Protein AF-A0A2T3QNT0-F1 (afdb_monomer_lite)

Secondary structure (DSSP, 8-state):
--HHHHHHHHHHH---HHHHHHHHHHHHHH-TTT-SSEEEEETTEEEEEES--SS-SS--BEEEEEEE-GGGTTTTHHHHHHHHHHTTS-GGGB--

Radius of gyration: 13.38 Å; chains: 1; bounding box: 35×28×32 Å

Foldseek 3Di:
DAPVVLVVCCVVVVDDQLVSVVVLVVVCVVPVPRSAWDWDDHDQKIWIWGQDDPVDPHGAIDGPDIGGDPVCPPVCPVVVVVVSCPVVDDPPRHDD

Sequence (96 aa):
MKTIDFKMWQLREKPTIKKQIKRWFKLQEGAPTLWKDWDFESEGIKLLFRNYTNDISEPCLTIASVYLEDELQNQGVLKSLLKLCVRKIPLEHYCV

Structure (mmCIF, N/CA/C/O backbone):
data_AF-A0A2T3QNT0-F1
#
_entry.id   AF-A0A2T3QNT0-F1
#
loop_
_atom_site.group_PDB
_atom_site.id
_atom_site.type_symbol
_atom_site.label_atom_id
_atom_site.label_alt_id
_atom_site.label_co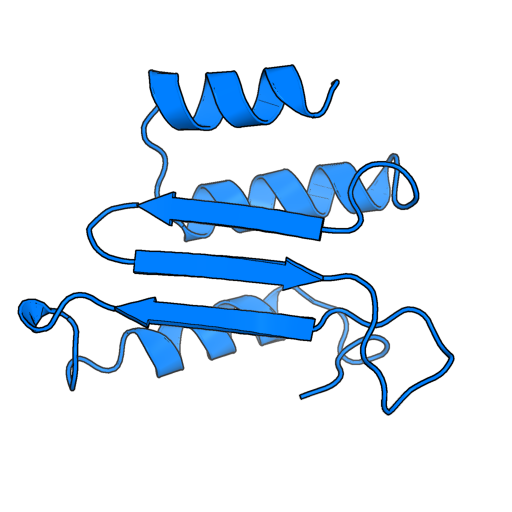mp_id
_atom_site.label_asym_id
_atom_site.label_entity_id
_atom_site.label_seq_id
_atom_site.pdbx_PDB_ins_code
_atom_site.Cartn_x
_atom_site.Cartn_y
_atom_site.Cartn_z
_atom_site.occupancy
_atom_site.B_iso_or_equiv
_atom_site.auth_seq_id
_atom_site.auth_comp_id
_atom_site.auth_asym_id
_atom_site.auth_atom_id
_atom_site.pdbx_PDB_model_num
ATOM 1 N N . MET A 1 1 ? 16.055 9.283 -3.395 1.00 64.81 1 MET A N 1
ATOM 2 C CA . MET A 1 1 ? 15.481 8.946 -2.074 1.00 64.81 1 MET A CA 1
ATOM 3 C C . MET A 1 1 ? 15.552 7.441 -1.917 1.00 64.81 1 MET A C 1
ATOM 5 O O . MET A 1 1 ? 15.119 6.747 -2.830 1.00 64.81 1 MET A O 1
ATOM 9 N N . LYS A 1 2 ? 16.165 6.944 -0.844 1.00 76.62 2 LYS A N 1
ATOM 10 C CA . LYS A 1 2 ? 16.257 5.504 -0.565 1.00 76.62 2 LYS A CA 1
ATOM 11 C C . LYS A 1 2 ? 14.953 5.020 0.079 1.00 76.62 2 LYS A C 1
ATOM 13 O O . LYS A 1 2 ? 14.209 5.821 0.643 1.00 76.62 2 LYS A O 1
ATOM 18 N N . THR A 1 3 ? 14.686 3.718 0.026 1.00 81.12 3 THR A N 1
ATOM 19 C CA . THR A 1 3 ? 13.537 3.078 0.699 1.00 81.12 3 THR A CA 1
ATOM 20 C C . THR A 1 3 ? 13.461 3.466 2.178 1.00 81.12 3 THR A C 1
ATOM 22 O O . THR A 1 3 ? 12.411 3.882 2.668 1.00 81.12 3 THR A O 1
ATOM 25 N N . ILE A 1 4 ? 14.608 3.468 2.861 1.00 85.38 4 ILE A N 1
ATOM 26 C CA . ILE A 1 4 ? 14.716 3.876 4.265 1.00 85.38 4 ILE A CA 1
ATOM 27 C C . ILE A 1 4 ? 14.236 5.312 4.518 1.00 85.38 4 ILE A C 1
ATOM 29 O O . ILE A 1 4 ? 13.551 5.555 5.507 1.00 85.38 4 ILE A O 1
ATOM 33 N N . ASP A 1 5 ? 14.494 6.251 3.604 1.00 88.81 5 ASP A N 1
ATOM 34 C CA . ASP A 1 5 ? 14.074 7.648 3.764 1.00 88.81 5 ASP A CA 1
ATOM 35 C C . ASP A 1 5 ? 12.544 7.775 3.731 1.00 88.81 5 ASP A C 1
ATOM 37 O O . ASP A 1 5 ? 11.965 8.576 4.465 1.00 88.81 5 ASP A O 1
ATOM 41 N N . PHE A 1 6 ? 11.867 6.968 2.904 1.00 89.19 6 PHE A N 1
ATOM 42 C CA . PHE A 1 6 ? 10.403 6.951 2.852 1.00 89.19 6 PHE A CA 1
ATOM 43 C C . PHE A 1 6 ? 9.801 6.337 4.108 1.00 89.19 6 PHE A C 1
ATOM 45 O O . PHE A 1 6 ? 8.847 6.894 4.649 1.00 89.19 6 PHE A O 1
ATOM 52 N N . LYS A 1 7 ? 10.378 5.240 4.614 1.00 90.06 7 LYS A N 1
ATOM 53 C CA . LYS A 1 7 ? 9.919 4.635 5.869 1.00 90.06 7 LYS A CA 1
ATOM 54 C C . LYS A 1 7 ? 10.116 5.588 7.047 1.00 90.06 7 LYS A C 1
ATOM 56 O O . LYS A 1 7 ? 9.203 5.774 7.846 1.00 90.06 7 LYS A O 1
ATOM 61 N N . MET A 1 8 ? 11.261 6.267 7.113 1.00 92.44 8 MET A N 1
ATOM 62 C CA . MET A 1 8 ? 11.515 7.296 8.124 1.00 92.44 8 MET A CA 1
ATOM 63 C C . MET A 1 8 ? 10.541 8.470 8.001 1.00 92.44 8 MET A C 1
ATOM 65 O O . MET A 1 8 ? 10.067 8.979 9.014 1.00 92.44 8 MET A O 1
ATOM 69 N N . TRP A 1 9 ? 10.194 8.877 6.779 1.00 94.00 9 TRP A N 1
ATOM 70 C CA . TRP A 1 9 ? 9.154 9.876 6.548 1.00 94.00 9 TRP A CA 1
ATOM 71 C C . TRP A 1 9 ? 7.772 9.410 7.037 1.00 94.00 9 TRP A C 1
ATOM 73 O O . TRP A 1 9 ? 7.094 10.182 7.711 1.00 94.00 9 TRP A O 1
ATOM 83 N N . GLN A 1 10 ? 7.370 8.159 6.772 1.00 93.44 10 GLN A N 1
ATOM 84 C CA . GLN A 1 10 ? 6.113 7.589 7.287 1.00 93.44 10 GLN A CA 1
ATOM 85 C C . GLN A 1 10 ? 6.068 7.622 8.823 1.00 93.44 10 GLN A C 1
ATOM 87 O O . GLN A 1 10 ? 5.060 8.028 9.396 1.00 93.44 10 GLN A O 1
ATOM 92 N N . LEU A 1 11 ? 7.165 7.243 9.486 1.00 91.94 11 LEU A N 1
ATOM 93 C CA . LEU A 1 11 ? 7.247 7.198 10.949 1.00 91.94 11 LEU A CA 1
ATOM 94 C C . LEU A 1 11 ? 7.226 8.590 11.596 1.00 91.94 11 LEU A C 1
ATOM 96 O O . LEU A 1 11 ? 6.597 8.769 12.637 1.00 91.94 11 LEU A O 1
ATOM 100 N N . ARG A 1 12 ? 7.911 9.568 10.991 1.00 94.44 12 ARG A N 1
ATOM 101 C CA . ARG A 1 12 ? 8.017 10.935 11.528 1.00 94.44 12 ARG A CA 1
ATOM 102 C C . ARG A 1 12 ? 6.748 11.745 11.306 1.00 94.44 12 ARG A C 1
ATOM 104 O O . ARG A 1 12 ? 6.229 12.338 12.241 1.00 94.44 12 ARG A O 1
ATOM 111 N N . GLU A 1 13 ? 6.254 11.757 10.073 1.00 94.38 13 GLU A N 1
ATOM 112 C CA . GLU A 1 13 ? 5.155 12.640 9.673 1.00 94.38 13 GLU A CA 1
ATOM 113 C C . GLU A 1 13 ? 3.776 12.012 9.897 1.00 94.38 13 GLU A C 1
ATOM 115 O O . GLU A 1 13 ? 2.771 12.708 9.770 1.00 94.38 13 GLU A O 1
ATOM 120 N N . LYS A 1 14 ? 3.716 10.695 10.157 1.00 92.62 14 LYS A N 1
ATOM 121 C CA . LYS A 1 14 ? 2.476 9.902 10.258 1.00 92.62 14 LYS A CA 1
ATOM 122 C C . LYS A 1 14 ? 1.434 10.298 9.191 1.00 92.62 14 LYS A C 1
ATOM 124 O O . LYS A 1 14 ? 0.293 10.628 9.509 1.00 92.62 14 LYS A O 1
ATOM 129 N N . PRO A 1 15 ? 1.827 10.342 7.906 1.00 95.12 15 PRO A N 1
ATOM 130 C CA . PRO A 1 15 ? 0.974 10.843 6.837 1.00 95.12 15 PRO A CA 1
ATOM 131 C C . PRO A 1 15 ? -0.213 9.908 6.594 1.00 95.12 15 PRO A C 1
ATOM 133 O O . PRO A 1 15 ? -0.086 8.696 6.725 1.00 95.12 15 PRO A O 1
ATOM 136 N N . THR A 1 16 ? -1.332 10.443 6.106 1.00 93.25 16 THR A N 1
ATOM 137 C CA . THR A 1 16 ? -2.475 9.609 5.697 1.00 93.25 16 THR A CA 1
ATOM 138 C C . THR A 1 16 ? -2.116 8.650 4.558 1.00 93.25 16 THR A C 1
ATOM 140 O O . THR A 1 16 ? -1.289 8.990 3.702 1.00 93.25 16 THR A O 1
ATOM 143 N N . ILE A 1 17 ? -2.801 7.501 4.465 1.00 90.81 17 ILE A N 1
ATOM 144 C CA . ILE A 1 17 ? -2.641 6.518 3.369 1.00 90.81 17 ILE A CA 1
ATOM 145 C C . ILE A 1 17 ? -2.608 7.199 1.993 1.00 90.81 17 ILE A C 1
ATOM 147 O O . ILE A 1 17 ? -1.716 6.966 1.179 1.00 90.81 17 ILE A O 1
ATOM 151 N N . LYS A 1 18 ? -3.528 8.140 1.749 1.00 89.31 18 LYS A N 1
ATOM 152 C CA . LYS A 1 18 ? -3.605 8.889 0.487 1.00 89.31 18 LYS A CA 1
ATOM 153 C C . LYS A 1 18 ? -2.334 9.685 0.179 1.00 89.31 18 LYS A C 1
ATOM 155 O O . LYS A 1 18 ? -1.939 9.769 -0.984 1.00 89.31 18 LYS A O 1
ATOM 160 N N . LYS A 1 19 ? -1.717 10.317 1.184 1.00 91.94 19 LYS A N 1
ATOM 161 C CA . LYS A 1 19 ? -0.455 11.052 1.006 1.00 91.94 19 LYS A CA 1
ATOM 162 C C . LYS A 1 19 ? 0.697 10.089 0.737 1.00 91.94 19 LYS A C 1
ATOM 164 O O . LYS A 1 19 ? 1.518 10.383 -0.130 1.00 91.94 19 LYS A O 1
ATOM 169 N N . GLN A 1 20 ? 0.730 8.954 1.433 1.00 92.69 20 GLN A N 1
ATOM 170 C CA . GLN A 1 20 ? 1.759 7.937 1.229 1.00 92.69 20 GLN A CA 1
ATOM 171 C C . GLN A 1 20 ? 1.707 7.365 -0.189 1.00 92.69 20 GLN A C 1
ATOM 173 O O . GLN A 1 20 ? 2.698 7.461 -0.906 1.00 92.69 20 GLN A O 1
ATOM 178 N N . ILE A 1 21 ? 0.536 6.900 -0.634 1.00 88.81 21 ILE A N 1
ATOM 179 C CA . ILE A 1 21 ? 0.325 6.349 -1.980 1.00 88.81 21 ILE A CA 1
ATOM 180 C C . ILE A 1 21 ? 0.745 7.357 -3.059 1.00 88.81 21 ILE A C 1
ATOM 182 O O . ILE A 1 21 ? 1.523 7.035 -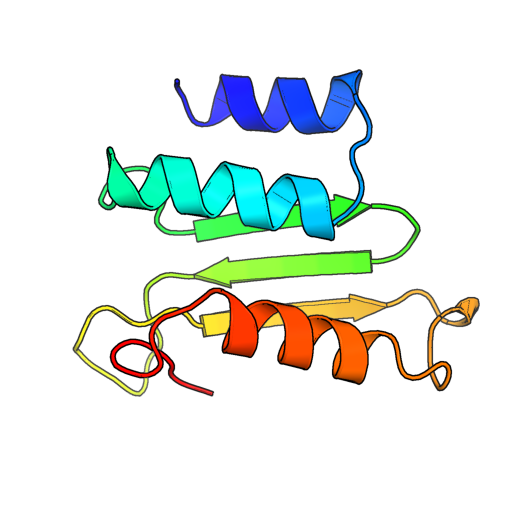3.951 1.00 88.81 21 ILE A O 1
ATOM 186 N N . LYS A 1 22 ? 0.306 8.620 -2.955 1.00 88.00 22 LYS A N 1
ATOM 187 C CA . LYS A 1 22 ? 0.697 9.672 -3.912 1.00 88.00 22 LYS A CA 1
ATOM 188 C C . LYS A 1 22 ? 2.206 9.894 -3.973 1.00 88.00 22 LYS A C 1
ATOM 190 O O . LYS A 1 22 ? 2.738 10.156 -5.048 1.00 88.00 22 LYS A O 1
ATOM 195 N N . ARG A 1 23 ? 2.881 9.884 -2.821 1.00 90.12 23 ARG A N 1
ATOM 196 C CA . ARG A 1 23 ? 4.329 10.092 -2.765 1.00 90.12 23 ARG A CA 1
ATOM 197 C C . ARG A 1 23 ? 5.062 8.888 -3.346 1.00 90.12 23 ARG A C 1
ATOM 199 O O . ARG A 1 23 ? 6.010 9.089 -4.089 1.00 90.12 23 ARG A O 1
ATOM 206 N N . TRP A 1 24 ? 4.603 7.679 -3.042 1.00 88.50 24 TRP A N 1
ATOM 207 C CA . TRP A 1 24 ? 5.160 6.442 -3.577 1.00 88.50 24 TRP A CA 1
ATOM 208 C C . TRP A 1 24 ? 5.043 6.361 -5.103 1.00 88.50 24 TRP A C 1
ATOM 210 O O . TRP A 1 24 ? 6.042 6.090 -5.758 1.00 88.50 24 TRP A O 1
ATOM 220 N N . PHE A 1 25 ? 3.900 6.736 -5.686 1.00 83.81 25 PHE A N 1
ATOM 221 C CA . PHE A 1 25 ? 3.751 6.785 -7.149 1.00 83.81 25 PHE A CA 1
ATOM 222 C C . PHE A 1 25 ? 4.780 7.681 -7.837 1.00 83.81 25 PHE A C 1
ATOM 224 O O . PHE A 1 25 ? 5.432 7.260 -8.785 1.00 83.81 25 PHE A O 1
ATOM 231 N N . LYS A 1 26 ? 5.010 8.887 -7.309 1.00 86.25 26 LYS A N 1
ATOM 232 C CA . LYS A 1 26 ? 6.048 9.784 -7.845 1.00 86.25 26 LYS A CA 1
ATOM 233 C C . LYS A 1 26 ? 7.449 9.171 -7.793 1.00 86.25 26 LYS A C 1
ATOM 235 O O . LYS A 1 26 ? 8.312 9.521 -8.589 1.00 86.25 26 LYS A O 1
ATOM 240 N N . LEU A 1 27 ? 7.705 8.302 -6.818 1.00 86.31 27 LEU A N 1
ATOM 241 C CA . LEU A 1 27 ? 8.990 7.619 -6.688 1.00 86.31 27 LEU A CA 1
ATOM 242 C C . LEU A 1 27 ? 9.099 6.439 -7.649 1.00 86.31 27 LEU A C 1
ATOM 244 O O . LEU A 1 27 ? 10.185 6.206 -8.174 1.00 86.31 27 LEU A O 1
ATOM 248 N N . GLN A 1 28 ? 7.991 5.740 -7.907 1.00 81.62 28 GLN A N 1
ATOM 249 C CA . GLN A 1 28 ? 7.926 4.728 -8.955 1.00 81.62 28 GLN A CA 1
ATOM 250 C C . GLN A 1 28 ? 8.203 5.312 -10.337 1.00 81.62 28 GLN A C 1
ATOM 252 O O . GLN A 1 28 ? 8.986 4.723 -11.068 1.00 81.62 28 GLN A O 1
ATOM 257 N N . GLU A 1 29 ? 7.639 6.474 -10.673 1.00 80.81 29 GLU A N 1
ATOM 258 C CA . GLU A 1 29 ? 7.898 7.141 -11.960 1.00 80.81 29 GLU A CA 1
ATOM 259 C C . GLU A 1 29 ? 9.398 7.414 -12.177 1.00 80.81 29 GLU A C 1
ATOM 261 O O . GLU A 1 29 ? 9.909 7.260 -13.282 1.00 80.81 29 GLU A O 1
ATOM 266 N N . GLY A 1 30 ? 10.122 7.789 -11.116 1.00 80.56 30 GLY A N 1
ATOM 267 C CA . GLY A 1 30 ? 11.552 8.099 -11.199 1.00 80.56 30 GLY A CA 1
ATOM 268 C C . GLY A 1 30 ? 12.495 6.900 -11.039 1.00 80.56 30 GLY A C 1
ATOM 269 O O . GLY A 1 30 ? 13.632 6.959 -11.500 1.00 80.56 30 GLY A O 1
ATOM 270 N N . ALA A 1 31 ? 12.073 5.836 -10.351 1.00 81.81 31 ALA A N 1
ATOM 271 C CA . ALA A 1 31 ? 12.911 4.672 -10.047 1.00 81.81 31 ALA A CA 1
ATOM 272 C C . ALA A 1 31 ? 12.066 3.390 -9.853 1.00 81.81 31 ALA A C 1
ATOM 274 O O . ALA A 1 31 ? 12.021 2.831 -8.749 1.00 81.81 31 ALA A O 1
ATOM 275 N N . PRO A 1 32 ? 11.408 2.880 -10.910 1.00 75.62 32 PRO A N 1
ATOM 276 C CA . PRO A 1 32 ? 10.402 1.816 -10.799 1.00 75.62 32 PRO A CA 1
ATOM 277 C C . PRO A 1 32 ? 10.979 0.480 -10.314 1.00 75.62 32 PRO A C 1
ATOM 279 O O . PRO A 1 32 ? 10.296 -0.305 -9.660 1.00 75.62 32 PRO A O 1
ATOM 282 N N . THR A 1 33 ? 12.262 0.221 -10.579 1.00 75.62 33 THR A N 1
ATOM 283 C CA . THR A 1 33 ? 12.958 -0.996 -10.138 1.00 75.62 33 THR A CA 1
ATOM 284 C C . THR A 1 33 ? 13.281 -1.006 -8.644 1.00 75.62 33 THR A C 1
ATOM 286 O O . THR A 1 33 ? 13.441 -2.086 -8.078 1.00 75.62 33 THR A O 1
ATOM 289 N N . LEU A 1 34 ? 13.362 0.168 -8.008 1.00 78.06 34 LEU A N 1
ATOM 290 C CA . LEU A 1 34 ? 13.636 0.320 -6.578 1.00 78.06 34 LEU A CA 1
ATOM 291 C C . LEU A 1 34 ? 12.351 0.265 -5.742 1.00 78.06 34 LEU A C 1
ATOM 293 O O . LEU A 1 34 ? 12.357 -0.254 -4.630 1.00 78.06 34 LEU A O 1
ATOM 297 N N . TRP A 1 35 ? 11.252 0.797 -6.274 1.00 79.69 35 TRP A N 1
ATOM 298 C CA . TRP A 1 35 ? 9.985 0.974 -5.559 1.00 79.69 35 TRP A CA 1
ATOM 299 C C . TRP A 1 35 ? 8.951 -0.084 -5.942 1.00 79.69 35 TRP A C 1
ATOM 301 O O . TRP A 1 35 ? 7.808 0.257 -6.223 1.00 79.69 35 TRP A O 1
ATOM 311 N N . LYS A 1 36 ? 9.350 -1.360 -5.979 1.00 74.94 36 LYS A N 1
ATOM 312 C CA . LYS A 1 36 ? 8.486 -2.454 -6.455 1.00 74.94 36 LYS A CA 1
ATOM 313 C C . LYS A 1 36 ? 7.354 -2.798 -5.493 1.00 74.94 36 LYS A C 1
ATOM 315 O O . LYS A 1 36 ? 6.201 -2.836 -5.903 1.00 74.94 36 LYS A O 1
ATOM 320 N N . ASP A 1 37 ? 7.698 -2.985 -4.226 1.00 83.75 37 ASP A N 1
ATOM 321 C CA . ASP A 1 37 ? 6.757 -3.385 -3.186 1.00 83.75 37 ASP A CA 1
ATOM 322 C C . ASP A 1 37 ? 6.791 -2.345 -2.072 1.00 83.75 37 ASP A C 1
ATOM 324 O O . ASP A 1 37 ? 7.863 -1.812 -1.762 1.00 83.75 37 ASP A O 1
ATOM 328 N N . TRP A 1 38 ? 5.638 -2.022 -1.482 1.00 90.06 38 TRP A N 1
ATOM 329 C CA . TRP A 1 38 ? 5.616 -1.094 -0.355 1.00 90.06 38 TRP A CA 1
ATOM 330 C C . TRP A 1 38 ? 4.432 -1.267 0.592 1.00 90.06 38 TRP A C 1
ATOM 332 O O . TRP A 1 38 ? 3.288 -1.429 0.162 1.00 90.06 38 TRP A O 1
ATOM 342 N N . ASP A 1 39 ? 4.733 -1.139 1.886 1.00 92.31 39 ASP A N 1
ATOM 343 C CA . ASP A 1 39 ? 3.762 -1.133 2.975 1.00 92.31 39 ASP A CA 1
ATOM 344 C C . ASP A 1 39 ? 3.298 0.289 3.313 1.00 92.31 39 ASP A C 1
ATOM 346 O O . ASP A 1 39 ? 4.093 1.190 3.625 1.00 92.31 39 ASP A O 1
ATOM 350 N N . PHE A 1 40 ? 1.985 0.475 3.328 1.00 92.44 40 PHE A N 1
ATOM 351 C CA . PHE A 1 40 ? 1.320 1.692 3.766 1.00 92.44 40 PHE A CA 1
ATOM 352 C C . PHE A 1 40 ? 0.560 1.427 5.054 1.00 92.44 40 PHE A C 1
ATOM 354 O O . PHE A 1 40 ? -0.203 0.470 5.142 1.00 92.44 40 PHE A O 1
ATOM 361 N N . GLU A 1 41 ? 0.734 2.303 6.035 1.00 93.50 41 GLU A N 1
ATOM 362 C CA . GLU A 1 41 ? 0.064 2.178 7.326 1.00 93.50 41 GLU A CA 1
ATOM 363 C C . GLU A 1 41 ? -0.317 3.552 7.862 1.00 93.50 41 GLU A C 1
ATOM 365 O O . GLU A 1 41 ? 0.510 4.467 7.874 1.00 93.50 41 GLU A O 1
ATOM 370 N N . SER A 1 42 ? -1.578 3.720 8.254 1.00 93.31 42 SER A N 1
ATOM 371 C CA . SER A 1 42 ? -2.090 4.935 8.891 1.00 93.31 42 SER A CA 1
ATOM 372 C C . SER A 1 42 ? -3.502 4.684 9.407 1.00 93.31 42 SER A C 1
ATOM 374 O O . SER A 1 42 ? -4.315 4.119 8.683 1.00 93.31 42 SER A O 1
ATOM 376 N N . GLU A 1 43 ? -3.775 5.143 10.635 1.00 90.19 43 GLU A N 1
ATOM 377 C C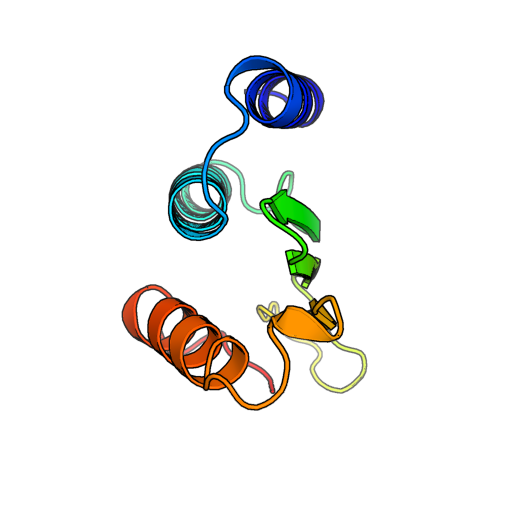A . GLU A 1 43 ? -5.129 5.210 11.218 1.00 90.19 43 GLU A CA 1
ATOM 378 C C . GLU A 1 43 ? -5.906 3.891 11.067 1.00 90.19 43 GLU A C 1
ATOM 380 O O . GLU A 1 43 ? -6.963 3.868 10.453 1.00 90.19 43 GLU A O 1
ATOM 385 N N . GLY A 1 44 ? -5.339 2.772 11.530 1.00 91.44 44 GLY A N 1
ATOM 386 C CA . GLY A 1 44 ? -6.001 1.461 11.483 1.00 91.44 44 GLY A CA 1
ATOM 387 C C . GLY A 1 44 ? -6.102 0.806 10.099 1.00 91.44 44 GLY A C 1
ATOM 388 O O . GLY A 1 44 ? -6.688 -0.266 9.959 1.00 91.44 44 GLY A O 1
ATOM 389 N N . ILE A 1 45 ? -5.507 1.409 9.066 1.00 92.31 45 ILE A N 1
ATOM 390 C CA . ILE A 1 45 ? -5.413 0.848 7.714 1.00 92.31 45 ILE A CA 1
ATOM 391 C C . ILE A 1 45 ? -3.990 0.346 7.480 1.00 92.31 45 ILE A C 1
ATOM 393 O O . ILE A 1 45 ? -3.037 1.110 7.650 1.00 92.31 45 ILE A O 1
ATOM 397 N N . LYS A 1 46 ? -3.841 -0.899 7.011 1.00 94.44 46 LYS A N 1
ATOM 398 C CA . LYS A 1 46 ? -2.567 -1.453 6.522 1.00 94.44 46 LYS A CA 1
ATOM 399 C C . LYS A 1 46 ? -2.741 -2.007 5.112 1.00 94.44 46 LYS A C 1
ATOM 401 O O . LYS A 1 46 ? -3.684 -2.750 4.850 1.00 94.44 46 LYS A O 1
ATOM 406 N N . LEU A 1 47 ? -1.844 -1.638 4.204 1.00 93.06 47 LEU A N 1
ATOM 407 C CA . LEU A 1 47 ? -1.884 -2.025 2.794 1.00 93.06 47 LEU A CA 1
ATOM 408 C C . LEU A 1 47 ? -0.505 -2.460 2.333 1.00 93.06 47 LEU A C 1
ATOM 410 O O . LEU A 1 47 ? 0.464 -1.752 2.591 1.00 93.06 47 LEU A O 1
ATOM 414 N N . LEU A 1 48 ? -0.445 -3.545 1.571 1.00 91.81 48 LEU A N 1
ATOM 415 C CA . LEU A 1 48 ? 0.761 -3.955 0.861 1.00 91.81 48 LEU A CA 1
ATOM 416 C C . LEU A 1 48 ? 0.502 -3.872 -0.636 1.00 91.81 48 LEU A C 1
ATOM 418 O O . LEU A 1 48 ? -0.402 -4.537 -1.147 1.00 91.81 48 LEU A O 1
ATOM 422 N N . PHE A 1 49 ? 1.299 -3.071 -1.336 1.00 88.62 49 PHE A N 1
ATOM 423 C CA . PHE A 1 49 ? 1.328 -3.059 -2.796 1.00 88.62 49 PHE A CA 1
ATOM 424 C C . PHE A 1 49 ? 2.534 -3.831 -3.308 1.00 88.62 49 PHE A C 1
ATOM 426 O O . PHE A 1 49 ? 3.595 -3.812 -2.680 1.00 88.62 49 PHE A O 1
ATOM 433 N N . ARG A 1 50 ? 2.360 -4.479 -4.458 1.00 85.62 50 ARG A N 1
ATOM 434 C CA . ARG A 1 50 ? 3.413 -5.177 -5.197 1.00 85.62 50 ARG A CA 1
ATOM 435 C C . ARG A 1 50 ? 3.339 -4.844 -6.676 1.00 85.62 50 ARG A C 1
ATOM 437 O O . ARG A 1 50 ? 2.253 -4.598 -7.189 1.00 85.62 50 ARG A O 1
ATOM 444 N N . ASN A 1 51 ? 4.476 -4.902 -7.355 1.00 79.50 51 ASN A N 1
ATOM 445 C CA . ASN A 1 51 ? 4.573 -4.695 -8.806 1.00 79.50 51 ASN A CA 1
ATOM 446 C C . ASN A 1 51 ? 4.513 -5.999 -9.624 1.00 79.50 51 ASN A C 1
ATOM 448 O O . ASN A 1 51 ? 4.997 -6.050 -10.758 1.00 79.50 51 ASN A O 1
ATOM 452 N N . TYR A 1 52 ? 3.981 -7.066 -9.034 1.00 79.50 52 TYR A N 1
ATOM 453 C CA . TYR A 1 52 ? 3.803 -8.358 -9.679 1.00 79.50 52 TYR A CA 1
ATOM 454 C C . TYR A 1 52 ? 2.643 -9.118 -9.033 1.00 79.50 52 TYR A C 1
ATOM 456 O O . TYR A 1 52 ? 2.307 -8.898 -7.866 1.00 79.50 52 TYR A O 1
ATOM 464 N N . THR A 1 53 ? 2.102 -10.062 -9.794 1.00 80.31 53 THR A N 1
ATOM 465 C CA . THR A 1 53 ? 1.180 -11.103 -9.338 1.00 80.31 53 THR A CA 1
ATOM 466 C C . THR A 1 53 ? 1.632 -12.449 -9.909 1.00 80.31 53 THR A C 1
ATOM 468 O O . THR A 1 53 ? 2.456 -12.493 -10.821 1.00 80.31 53 THR A O 1
ATOM 471 N N . ASN A 1 54 ? 1.129 -13.554 -9.362 1.00 80.44 54 ASN A N 1
ATOM 472 C CA . ASN A 1 54 ? 1.448 -14.894 -9.864 1.00 80.44 54 ASN A CA 1
ATOM 473 C C . ASN A 1 54 ? 0.747 -15.199 -11.197 1.00 80.44 54 ASN A C 1
ATOM 475 O O . ASN A 1 54 ? 1.194 -16.078 -11.929 1.00 80.44 54 ASN A O 1
ATOM 479 N N . ASP A 1 55 ? -0.331 -14.478 -11.505 1.00 80.50 55 ASP A N 1
ATOM 480 C CA . ASP A 1 55 ? -1.205 -14.770 -12.643 1.00 80.50 55 ASP A CA 1
ATOM 481 C C . ASP A 1 55 ? -0.801 -14.036 -13.932 1.00 80.50 55 ASP A C 1
ATOM 483 O O . ASP A 1 55 ? -1.263 -14.390 -15.015 1.00 80.50 55 ASP A O 1
ATOM 487 N N . ILE A 1 56 ? 0.043 -13.000 -13.835 1.00 78.06 56 ILE A N 1
ATOM 488 C CA . ILE A 1 56 ? 0.389 -12.107 -14.950 1.00 78.06 56 ILE A CA 1
ATOM 489 C C . ILE A 1 56 ? 1.902 -11.908 -14.984 1.00 78.06 56 ILE A C 1
ATOM 491 O O . ILE A 1 56 ? 2.517 -11.481 -14.010 1.00 78.06 56 ILE A O 1
ATOM 495 N N . SER A 1 57 ? 2.503 -12.229 -16.131 1.00 73.31 57 SER A N 1
ATOM 496 C CA . SER A 1 57 ? 3.954 -12.179 -16.356 1.00 73.31 57 SER A CA 1
ATOM 497 C C . SER A 1 57 ? 4.503 -10.765 -16.569 1.00 73.31 57 SER A C 1
ATOM 499 O O . SER A 1 57 ? 5.717 -10.563 -16.603 1.00 73.31 57 SER A O 1
ATOM 501 N N . GLU A 1 58 ? 3.618 -9.791 -16.747 1.00 73.31 58 GLU A N 1
ATOM 502 C CA . GLU A 1 58 ? 3.944 -8.393 -17.007 1.00 73.31 58 GLU A CA 1
ATOM 503 C C . GLU A 1 58 ? 3.944 -7.572 -15.705 1.00 73.31 58 GLU A C 1
ATOM 505 O O . GLU A 1 58 ? 3.220 -7.905 -14.760 1.00 73.31 58 GLU A O 1
ATOM 510 N N . PRO A 1 59 ? 4.732 -6.480 -15.625 1.00 71.19 59 PRO A N 1
ATOM 511 C CA . PRO A 1 59 ? 4.697 -5.584 -14.475 1.00 71.19 59 PRO A CA 1
ATOM 512 C C . PRO A 1 59 ? 3.290 -5.029 -14.247 1.00 71.19 59 PRO A C 1
ATOM 514 O O . PRO A 1 59 ? 2.741 -4.327 -15.099 1.00 71.19 59 PRO A O 1
ATOM 517 N N . CYS A 1 60 ? 2.735 -5.305 -13.071 1.00 75.00 60 CYS A N 1
ATOM 518 C CA . CYS A 1 60 ? 1.393 -4.883 -12.704 1.00 75.00 60 CYS A CA 1
ATOM 519 C C . CYS A 1 60 ? 1.311 -4.465 -11.243 1.00 75.00 60 CYS A C 1
ATOM 521 O O . CYS A 1 60 ? 1.922 -5.072 -10.366 1.00 75.00 60 CYS A O 1
ATOM 523 N N . LEU A 1 61 ? 0.529 -3.426 -10.963 1.00 78.38 61 LEU A N 1
ATOM 524 C CA . LEU A 1 61 ? 0.303 -2.988 -9.598 1.00 78.38 61 LEU A CA 1
ATOM 525 C C . LEU A 1 61 ? -0.812 -3.812 -8.955 1.00 78.38 61 LEU A C 1
ATOM 527 O O . LEU A 1 61 ? -1.978 -3.677 -9.317 1.00 78.38 61 LEU A O 1
ATOM 531 N N . THR A 1 62 ? -0.437 -4.601 -7.956 1.00 84.12 62 THR A N 1
ATOM 532 C CA . THR A 1 62 ? -1.317 -5.507 -7.218 1.00 84.12 62 THR A CA 1
ATOM 533 C C . THR A 1 62 ? -1.468 -5.041 -5.774 1.00 84.12 62 THR A C 1
ATOM 535 O O . THR A 1 62 ? -0.488 -4.687 -5.109 1.00 84.12 62 THR A O 1
ATOM 538 N N . ILE A 1 63 ? -2.698 -5.071 -5.257 1.00 88.19 63 ILE A N 1
ATOM 539 C CA . ILE A 1 63 ? -2.957 -4.935 -3.820 1.00 88.19 63 ILE A CA 1
ATOM 540 C C . ILE A 1 63 ? -2.807 -6.324 -3.197 1.00 88.19 63 ILE A C 1
ATOM 542 O O . ILE A 1 63 ? -3.732 -7.126 -3.231 1.00 88.19 63 ILE A O 1
ATOM 546 N N . ALA A 1 64 ? -1.638 -6.617 -2.631 1.00 88.62 64 ALA A N 1
ATOM 547 C CA . ALA A 1 64 ? -1.340 -7.943 -2.092 1.00 88.62 64 ALA A CA 1
ATOM 548 C C . ALA A 1 64 ? -2.041 -8.218 -0.754 1.00 88.62 64 ALA A C 1
ATOM 550 O O . ALA A 1 64 ? -2.364 -9.362 -0.446 1.00 88.62 64 ALA A O 1
ATOM 551 N N . SER A 1 65 ? -2.278 -7.185 0.057 1.00 91.56 65 SER A N 1
ATOM 552 C CA . SER A 1 65 ? -3.086 -7.324 1.269 1.00 91.56 65 SER A CA 1
ATOM 553 C C . SER A 1 65 ? -3.735 -6.011 1.674 1.00 91.56 65 SER A C 1
ATOM 555 O O . SER A 1 65 ? -3.130 -4.943 1.539 1.00 91.56 65 SER A O 1
ATOM 557 N N . VAL A 1 66 ? -4.932 -6.113 2.251 1.00 92.88 66 VAL A N 1
ATOM 558 C CA . VAL A 1 66 ? -5.618 -5.019 2.939 1.00 92.88 66 VAL A CA 1
ATOM 559 C C . VAL A 1 66 ? -6.041 -5.491 4.318 1.00 92.88 66 VAL A C 1
ATOM 561 O O . VAL A 1 66 ? -6.708 -6.512 4.447 1.00 92.88 66 VAL A O 1
ATOM 564 N N . TYR A 1 67 ? -5.694 -4.713 5.333 1.00 94.81 67 TYR A N 1
ATOM 565 C CA . TYR A 1 67 ? -6.228 -4.847 6.677 1.00 94.81 67 TYR A CA 1
ATOM 566 C C . TYR A 1 67 ? -6.873 -3.526 7.094 1.00 94.81 67 TYR A C 1
ATOM 568 O O . TYR A 1 67 ? -6.305 -2.450 6.883 1.00 94.81 67 TYR A O 1
ATOM 576 N N . LEU A 1 68 ? -8.065 -3.634 7.676 1.00 94.81 68 LEU A N 1
ATOM 577 C CA . LEU A 1 68 ? -8.819 -2.541 8.274 1.00 94.81 68 LEU A CA 1
ATOM 578 C C . LEU A 1 68 ? -9.171 -2.953 9.701 1.00 94.81 68 LEU A C 1
ATOM 580 O O . LEU A 1 68 ? -9.743 -4.027 9.895 1.00 94.81 68 LEU A O 1
ATOM 584 N N . GLU A 1 69 ? -8.861 -2.102 10.673 1.00 94.94 69 GLU A N 1
ATOM 585 C CA . GLU A 1 69 ? -9.372 -2.260 12.037 1.00 94.94 69 GLU A CA 1
ATOM 586 C C . GLU A 1 69 ? -10.904 -2.334 12.045 1.00 94.94 69 GLU A C 1
ATOM 588 O O . GLU A 1 69 ? -11.567 -1.730 11.197 1.00 94.94 69 GLU A O 1
ATOM 593 N N . ASP A 1 70 ? -11.460 -3.083 12.999 1.00 94.62 70 ASP A N 1
ATOM 594 C CA . ASP A 1 70 ? -12.890 -3.416 13.056 1.00 94.62 70 ASP A CA 1
ATOM 595 C C . ASP A 1 70 ? -13.793 -2.180 13.008 1.00 94.62 70 ASP A C 1
ATOM 597 O O . ASP A 1 70 ? -14.818 -2.182 12.328 1.00 94.62 70 ASP A O 1
ATOM 601 N N . GLU A 1 71 ? -13.368 -1.085 13.638 1.00 94.06 71 GLU A N 1
ATOM 602 C CA . GLU A 1 71 ? -14.096 0.185 13.642 1.00 94.06 71 GLU A CA 1
ATOM 603 C C . GLU A 1 71 ? -14.263 0.784 12.238 1.00 94.06 71 GLU A C 1
ATOM 605 O O . GLU A 1 71 ? -15.253 1.460 11.970 1.00 94.06 71 GLU A O 1
ATOM 610 N N . LEU A 1 72 ? -13.330 0.520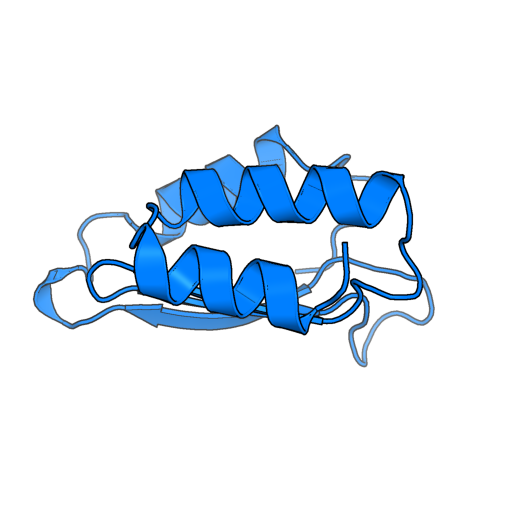 11.320 1.00 91.56 72 LEU A N 1
ATOM 611 C CA . LEU A 1 72 ? -13.323 1.039 9.947 1.00 91.56 72 LEU A CA 1
ATOM 612 C C . LEU A 1 72 ? -14.056 0.128 8.958 1.00 91.56 72 LEU A C 1
ATOM 614 O O . LEU A 1 72 ? -14.331 0.526 7.815 1.00 91.56 72 LEU A O 1
ATOM 618 N N . GLN A 1 73 ? -14.357 -1.105 9.364 1.00 90.44 73 GLN A N 1
ATOM 619 C CA . GLN A 1 73 ? -15.095 -2.046 8.535 1.00 90.44 73 GLN A CA 1
ATOM 620 C C . GLN A 1 73 ? -16.531 -1.545 8.317 1.00 90.44 73 GLN A C 1
ATOM 622 O O . GLN A 1 73 ? -17.089 -0.792 9.108 1.00 90.44 73 GLN A O 1
ATOM 627 N N . ASN A 1 74 ? -17.132 -1.905 7.180 1.00 90.00 74 ASN A N 1
ATOM 628 C CA . ASN A 1 74 ? -18.475 -1.464 6.761 1.00 90.00 74 ASN A CA 1
ATOM 629 C C . ASN A 1 74 ? -18.672 0.055 6.555 1.00 90.00 74 ASN A C 1
ATOM 631 O O . ASN A 1 74 ? -19.740 0.471 6.114 1.00 90.00 74 ASN A O 1
ATOM 635 N N . GLN A 1 75 ? -17.639 0.886 6.733 1.00 92.38 7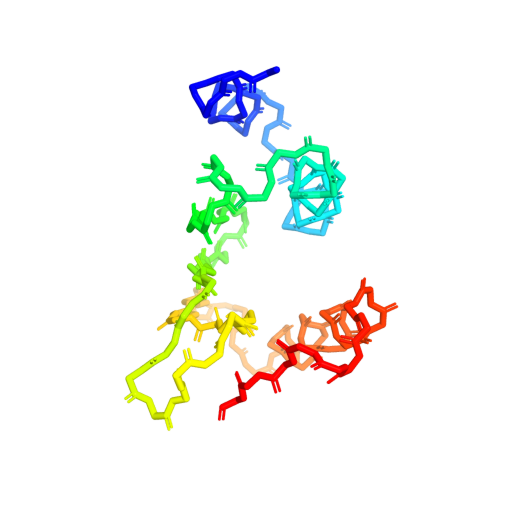5 GLN A N 1
ATOM 636 C CA . GLN A 1 75 ? -17.708 2.334 6.482 1.00 92.38 75 GLN A CA 1
ATOM 637 C C . GLN A 1 75 ? -17.374 2.737 5.030 1.00 92.38 75 GLN A C 1
ATOM 639 O O . GLN A 1 75 ? -17.234 3.912 4.697 1.00 92.38 75 GLN A O 1
ATOM 644 N N . GLY A 1 76 ? -17.193 1.767 4.127 1.00 91.38 76 GLY A N 1
ATOM 645 C CA . GLY A 1 76 ? -16.839 2.037 2.728 1.00 91.38 76 GLY A CA 1
ATOM 646 C C . GLY A 1 76 ? -15.397 2.523 2.513 1.00 91.38 76 GLY A C 1
ATOM 647 O O . GLY A 1 76 ? -15.074 3.032 1.433 1.00 91.38 76 GLY A O 1
ATOM 648 N N . VAL A 1 77 ? -14.514 2.340 3.501 1.00 89.06 77 VAL A N 1
ATOM 649 C CA . VAL A 1 77 ? -13.088 2.712 3.435 1.00 89.06 77 VAL A CA 1
ATOM 650 C C . VAL A 1 77 ? -12.380 1.997 2.283 1.00 89.06 77 VAL A C 1
ATOM 652 O O . VAL A 1 77 ? -11.778 2.661 1.438 1.00 89.06 77 VAL A O 1
ATOM 655 N N . LEU A 1 78 ? -12.534 0.671 2.164 1.00 88.12 78 LEU A N 1
ATOM 656 C CA . LEU A 1 78 ? -11.954 -0.104 1.057 1.00 88.12 78 LEU A CA 1
ATOM 657 C C . LEU A 1 78 ? -12.433 0.407 -0.309 1.00 88.12 78 LEU A C 1
ATOM 659 O O . LEU A 1 78 ? -11.634 0.633 -1.212 1.00 88.12 78 LEU A O 1
ATOM 663 N N . LYS A 1 79 ? -13.736 0.673 -0.455 1.00 90.06 79 LYS A N 1
ATOM 664 C CA . LYS A 1 79 ? -14.299 1.217 -1.701 1.00 90.06 79 LYS A CA 1
ATOM 665 C C . LYS A 1 79 ? -13.668 2.564 -2.061 1.00 90.06 79 LYS A C 1
ATOM 667 O O . LYS A 1 79 ? -13.374 2.823 -3.228 1.00 90.06 79 LYS A O 1
ATOM 672 N N . SER A 1 80 ? -13.460 3.427 -1.072 1.00 88.38 80 SER A N 1
ATOM 673 C CA . SER A 1 80 ? -12.811 4.728 -1.261 1.00 88.38 80 SER A CA 1
ATOM 674 C C . SER A 1 80 ? -11.333 4.590 -1.635 1.00 88.38 80 SER A C 1
ATOM 676 O O . SER A 1 80 ? -10.852 5.334 -2.493 1.00 88.38 80 SER A O 1
ATOM 678 N N . LEU A 1 81 ? -10.635 3.615 -1.050 1.00 84.94 81 LEU A N 1
ATOM 679 C CA . LEU A 1 81 ? -9.254 3.281 -1.384 1.00 84.94 81 LEU A CA 1
ATOM 680 C C . LEU A 1 81 ? -9.123 2.787 -2.830 1.00 84.94 81 LEU A C 1
ATOM 682 O O . LEU A 1 81 ? -8.331 3.339 -3.587 1.00 84.94 81 LEU A O 1
ATOM 686 N N . LEU A 1 82 ? -9.946 1.822 -3.245 1.00 85.31 82 LEU A N 1
ATOM 687 C CA . LEU A 1 82 ? -9.938 1.306 -4.618 1.00 85.31 82 LEU A CA 1
ATOM 688 C C . LEU A 1 82 ? -10.205 2.426 -5.632 1.00 85.31 82 LEU A C 1
ATOM 690 O O . LEU A 1 82 ? -9.494 2.558 -6.626 1.00 85.31 82 LEU A O 1
ATOM 694 N N . LYS A 1 83 ? -11.159 3.322 -5.341 1.00 85.88 83 LYS A N 1
ATOM 695 C CA . LYS A 1 83 ? -11.398 4.518 -6.167 1.00 85.88 83 LYS A CA 1
ATOM 696 C C . LYS A 1 83 ? -10.184 5.446 -6.239 1.00 85.88 83 LYS A C 1
ATOM 698 O O . LYS A 1 83 ? -9.964 6.070 -7.277 1.00 85.88 83 LYS A O 1
ATOM 703 N N . LEU A 1 84 ? -9.429 5.599 -5.149 1.00 81.88 84 LEU A N 1
ATOM 704 C CA . LEU A 1 84 ? -8.208 6.404 -5.140 1.00 81.88 84 LEU A CA 1
ATOM 705 C C . LEU A 1 84 ? -7.143 5.791 -6.054 1.00 81.88 84 LEU A C 1
ATOM 707 O O . LEU A 1 84 ? -6.528 6.536 -6.816 1.00 81.88 84 LEU A O 1
ATOM 711 N N . CYS A 1 85 ? -6.958 4.473 -5.982 1.00 76.44 85 CYS A N 1
ATOM 712 C CA . CYS A 1 85 ? -6.034 3.719 -6.821 1.00 76.44 85 CYS A CA 1
ATOM 713 C C . CYS A 1 85 ? -6.397 3.882 -8.302 1.00 76.44 85 CYS A C 1
ATOM 715 O O . CYS A 1 85 ? -5.611 4.442 -9.059 1.00 76.44 85 CYS A O 1
ATOM 717 N N . VAL A 1 86 ? -7.630 3.551 -8.690 1.00 76.19 86 VAL A N 1
ATOM 718 C CA . VAL A 1 86 ? -8.090 3.640 -10.090 1.00 76.19 86 VAL A CA 1
ATOM 719 C C . VAL A 1 86 ? -7.975 5.058 -10.667 1.00 76.19 86 VAL A C 1
ATOM 721 O O . VAL A 1 86 ? -7.653 5.233 -11.833 1.00 76.19 86 VAL A O 1
ATOM 724 N N . ARG A 1 87 ? -8.198 6.111 -9.868 1.00 72.75 87 ARG A N 1
ATOM 725 C CA . ARG A 1 87 ? -8.073 7.508 -10.339 1.00 72.75 87 ARG A CA 1
ATOM 726 C C . ARG A 1 87 ? -6.634 7.989 -10.527 1.00 72.75 87 ARG A C 1
ATOM 728 O O . ARG A 1 87 ? -6.434 9.086 -11.051 1.00 72.75 87 ARG A O 1
ATOM 735 N N . LYS A 1 88 ? -5.653 7.284 -9.970 1.00 66.25 88 LYS A N 1
ATOM 736 C CA . LYS A 1 88 ? -4.249 7.717 -9.943 1.00 66.25 88 LYS A CA 1
ATOM 737 C C . LYS A 1 88 ? -3.305 6.775 -10.669 1.00 66.25 88 LYS A C 1
ATOM 739 O O . LYS A 1 88 ? -2.172 7.174 -10.903 1.00 66.25 88 LYS A O 1
ATOM 744 N N . ILE A 1 89 ? -3.784 5.599 -11.047 1.00 60.88 89 ILE A N 1
ATOM 745 C CA . ILE A 1 89 ? -3.038 4.582 -11.771 1.00 60.88 89 ILE A CA 1
ATOM 746 C C . ILE A 1 89 ? -3.594 4.535 -13.197 1.00 60.88 89 ILE A C 1
ATOM 748 O O . ILE A 1 89 ? -4.808 4.384 -13.347 1.00 60.88 89 ILE A O 1
ATOM 752 N N . PRO A 1 90 ? -2.761 4.673 -14.240 1.00 53.84 90 PRO A N 1
ATOM 753 C CA . PRO A 1 90 ? -3.169 4.334 -15.597 1.00 53.84 90 PRO A CA 1
ATOM 754 C C . PRO A 1 90 ? -3.637 2.873 -15.617 1.00 53.84 90 PRO A C 1
ATOM 756 O O . PRO A 1 90 ? -2.904 1.983 -15.190 1.00 53.84 90 PRO A O 1
ATOM 759 N N . LEU A 1 91 ? -4.868 2.629 -16.077 1.00 48.06 91 LEU A N 1
ATOM 760 C CA . LEU A 1 91 ? -5.530 1.310 -16.070 1.00 48.06 91 LEU A CA 1
ATOM 761 C C . LEU A 1 91 ? -4.744 0.209 -16.806 1.00 48.06 91 LEU A C 1
ATOM 763 O O . LEU A 1 91 ? -5.010 -0.969 -16.609 1.00 48.06 91 LEU A O 1
ATOM 767 N N . GLU A 1 92 ? -3.764 0.601 -17.612 1.00 47.25 92 GLU A N 1
ATOM 768 C CA . GLU A 1 92 ? -2.922 -0.231 -18.477 1.00 47.25 92 GLU A CA 1
ATOM 769 C C . GLU A 1 92 ? -1.982 -1.171 -17.695 1.00 47.25 92 GLU A C 1
ATOM 771 O O . GLU A 1 92 ? -1.400 -2.078 -18.278 1.00 47.25 92 GLU A O 1
ATOM 776 N N . HIS A 1 93 ? -1.851 -0.980 -16.375 1.00 50.00 93 HIS A N 1
ATOM 777 C CA . HIS A 1 93 ? -0.964 -1.761 -15.499 1.00 50.00 93 HIS A CA 1
ATOM 778 C C . HIS A 1 93 ? -1.670 -2.364 -14.271 1.00 50.00 93 HIS A C 1
ATOM 780 O O . HIS A 1 93 ? -1.003 -2.721 -13.297 1.00 50.00 93 HIS A O 1
ATOM 786 N N . TYR A 1 94 ? -3.008 -2.420 -14.249 1.00 50.81 94 TYR A N 1
ATOM 787 C CA . TYR A 1 94 ? -3.758 -2.888 -13.077 1.00 50.81 94 TYR A CA 1
ATOM 788 C C . TYR A 1 94 ? -4.179 -4.350 -13.209 1.00 50.81 94 TYR A C 1
ATOM 79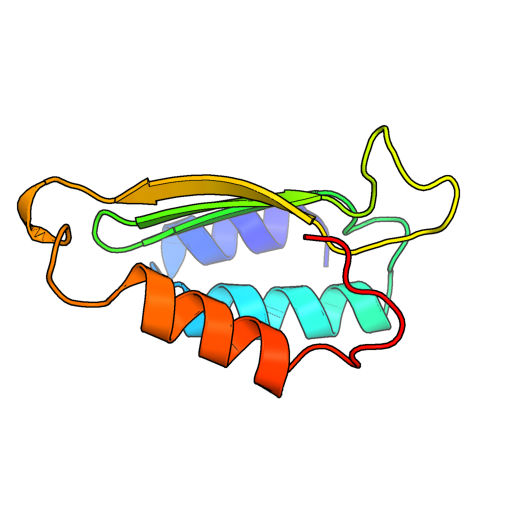0 O O . TYR A 1 94 ? -4.851 -4.724 -14.170 1.00 50.81 94 TYR A O 1
ATOM 798 N N . CYS A 1 95 ? -3.840 -5.150 -12.201 1.00 49.91 95 CYS A N 1
ATOM 799 C CA . CYS A 1 95 ? -4.271 -6.536 -12.077 1.00 49.91 95 CYS A CA 1
ATOM 800 C C . CYS A 1 95 ? -4.940 -6.683 -10.711 1.00 49.91 95 CYS A C 1
ATOM 802 O O . CYS A 1 95 ? -4.317 -6.409 -9.683 1.00 49.91 95 CYS A O 1
ATOM 804 N N . VAL A 1 96 ? -6.239 -6.994 -10.728 1.00 48.41 96 VAL A N 1
ATOM 805 C CA . VAL A 1 96 ? -7.040 -7.260 -9.523 1.00 48.41 96 VAL A CA 1
ATOM 806 C C . VAL A 1 96 ? -7.021 -8.747 -9.250 1.00 48.41 96 VAL A C 1
ATOM 808 O O . VAL A 1 96 ? -7.280 -9.491 -10.220 1.00 48.41 96 VAL A O 1
#

Organism: Photobacterium damselae (NCBI:txid38293)

pLDDT: mean 83.27, std 11.98, range [47.25, 95.12]